Protein AF-A0AA39QY03-F1 (afdb_monomer_lite)

Sequence (150 aa):
MSSPSSFQNASAVNALLTSFLPELERLEIAYDLTTSDPATYVQNLVELSGTLLYGDLCPNPIISSRIIPRSVLLHPTANANLIDTYRSVVADGTWFVGCSIINVADFPIRPSHTPNAVLPAWRDAIAIAIPTTLGTGRTPRPTLPQRTSS

Secondary structure (DSSP, 8-state):
-PPP--PPPHHHHHHHHTTTHHHHHHTT----------SSHHHHHHHHHGGGGSS---S-EEE--EEEEHHHHHSHHHHHHHHHHHHHHHTTSS-EEEEEE----TTTTS---------THHHHEEEEEEEEEE--TTPPP---------

Structure (mmCIF, N/CA/C/O backbone):
data_AF-A0AA39QY03-F1
#
_entry.id   AF-A0AA39QY03-F1
#
loop_
_atom_site.group_PDB
_atom_site.id
_atom_site.type_symbol
_atom_site.label_atom_id
_atom_site.label_alt_id
_atom_site.label_comp_id
_atom_site.label_asym_id
_atom_site.label_entity_id
_atom_site.label_seq_id
_atom_site.pdbx_PDB_ins_code
_atom_site.Cartn_x
_atom_site.Cartn_y
_atom_site.Cartn_z
_atom_site.occupancy
_atom_site.B_iso_or_equiv
_atom_site.auth_seq_id
_atom_site.auth_comp_id
_atom_site.auth_asym_id
_atom_site.auth_atom_id
_atom_site.pdbx_PDB_model_num
ATOM 1 N N . MET A 1 1 ? 25.298 7.944 -20.852 1.00 33.03 1 MET A N 1
ATOM 2 C CA . MET A 1 1 ? 23.975 8.524 -21.163 1.00 33.03 1 MET A CA 1
ATOM 3 C C . MET A 1 1 ? 23.177 8.532 -19.874 1.00 33.03 1 MET A C 1
ATOM 5 O O . MET A 1 1 ? 22.728 7.480 -19.443 1.00 33.03 1 MET A O 1
ATOM 9 N N . SER A 1 2 ? 23.126 9.677 -19.198 1.00 34.59 2 SER A N 1
ATOM 10 C CA . SER A 1 2 ? 22.358 9.847 -17.964 1.00 34.59 2 SER A CA 1
ATOM 11 C C . SER A 1 2 ? 20.899 10.069 -18.339 1.00 34.59 2 SER A C 1
ATOM 13 O O . SER A 1 2 ? 20.603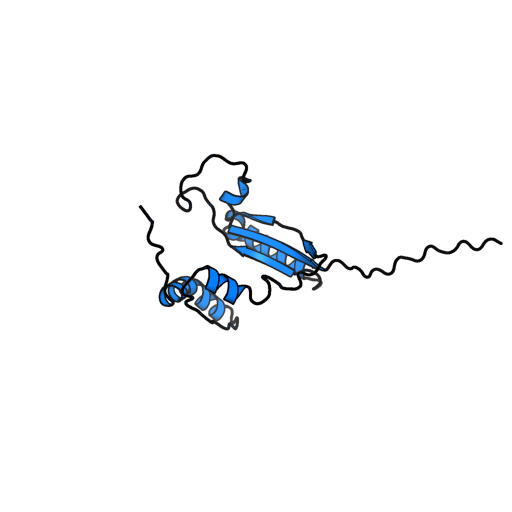 10.975 -19.115 1.00 34.59 2 SER A O 1
ATOM 15 N N . SER A 1 3 ? 20.002 9.224 -17.836 1.00 34.28 3 SER A N 1
ATOM 16 C CA . SER A 1 3 ? 18.563 9.445 -17.971 1.00 34.28 3 SER A CA 1
ATOM 17 C C . SER A 1 3 ? 18.211 10.740 -17.227 1.00 34.28 3 SER A C 1
ATOM 19 O O . SER A 1 3 ? 18.635 10.878 -16.077 1.00 34.28 3 SER A O 1
ATOM 21 N N . PRO A 1 4 ? 17.492 11.701 -17.831 1.00 41.31 4 PRO A N 1
ATOM 22 C CA . PRO A 1 4 ? 17.065 12.882 -17.105 1.00 41.31 4 PRO A CA 1
ATOM 23 C C . PRO A 1 4 ? 16.043 12.448 -16.058 1.00 41.31 4 PRO A C 1
ATOM 25 O O . PRO A 1 4 ? 15.015 11.859 -16.392 1.00 41.31 4 PRO A O 1
ATOM 28 N N . SER A 1 5 ? 16.335 12.719 -14.789 1.00 47.31 5 SER A N 1
ATOM 29 C CA . SER A 1 5 ? 15.359 12.647 -13.708 1.00 47.31 5 SER A CA 1
ATOM 30 C C . SER A 1 5 ? 14.263 13.664 -14.023 1.00 47.31 5 SER A C 1
ATOM 32 O O . SER A 1 5 ? 14.460 14.864 -13.844 1.00 47.31 5 SER A O 1
ATOM 34 N N . SER A 1 6 ? 13.133 13.221 -14.570 1.00 50.53 6 SER A N 1
ATOM 35 C CA . SER A 1 6 ? 11.968 14.084 -14.739 1.00 50.53 6 SER A CA 1
ATOM 36 C C . SER A 1 6 ? 11.418 14.393 -13.347 1.00 50.53 6 SER A C 1
ATOM 38 O O . SER A 1 6 ? 10.732 13.557 -12.756 1.00 50.53 6 SER A O 1
ATOM 40 N N . PHE A 1 7 ? 11.763 15.555 -12.800 1.00 56.12 7 PHE A N 1
ATOM 41 C CA . PHE A 1 7 ? 11.101 16.078 -11.611 1.00 56.12 7 PHE A CA 1
ATOM 42 C C . PHE A 1 7 ? 9.616 16.260 -11.941 1.00 56.12 7 PHE A C 1
ATOM 44 O O . PHE A 1 7 ? 9.265 16.929 -12.914 1.00 56.12 7 PHE A O 1
ATOM 51 N N . GLN A 1 8 ? 8.757 15.584 -11.184 1.00 66.94 8 GLN A N 1
ATOM 52 C CA . GLN A 1 8 ? 7.310 15.727 -11.287 1.00 66.94 8 GLN A CA 1
ATOM 53 C C . GLN A 1 8 ? 6.923 16.932 -10.430 1.00 66.94 8 GLN A C 1
ATOM 55 O O . GLN A 1 8 ? 7.234 16.948 -9.247 1.00 66.94 8 GLN A O 1
ATOM 60 N N . ASN A 1 9 ? 6.293 17.943 -11.024 1.00 69.25 9 ASN A N 1
ATOM 61 C CA . ASN A 1 9 ? 5.869 19.143 -10.300 1.00 69.25 9 ASN A CA 1
ATOM 62 C C . ASN A 1 9 ? 4.561 18.895 -9.520 1.00 69.25 9 ASN A C 1
ATOM 64 O O . ASN A 1 9 ? 3.867 17.899 -9.737 1.00 69.25 9 ASN A O 1
ATOM 68 N N . ALA A 1 10 ? 4.156 19.842 -8.669 1.00 72.94 10 ALA A N 1
ATOM 69 C CA . ALA A 1 10 ? 2.909 19.742 -7.895 1.00 72.94 10 ALA A CA 1
ATOM 70 C C . ALA A 1 10 ? 1.649 19.439 -8.747 1.00 72.94 10 ALA A C 1
ATOM 72 O O . ALA A 1 10 ? 0.743 18.738 -8.295 1.00 72.94 10 ALA A O 1
ATOM 73 N N . SER A 1 11 ? 1.590 19.894 -10.007 1.00 76.62 11 SER A N 1
ATOM 74 C CA . SER A 1 11 ? 0.463 19.575 -10.898 1.00 76.62 11 SER A CA 1
ATOM 75 C C . SER A 1 11 ? 0.385 18.094 -11.285 1.00 76.62 11 SER A C 1
ATOM 77 O O . SER A 1 11 ? -0.714 17.578 -11.489 1.00 76.62 11 SER A O 1
ATOM 79 N N . ALA A 1 12 ? 1.517 17.387 -11.326 1.00 84.12 12 ALA A N 1
ATOM 80 C CA . ALA A 1 12 ? 1.544 15.948 -11.570 1.00 84.12 12 ALA A CA 1
ATOM 81 C C . ALA A 1 12 ? 0.967 15.161 -10.382 1.00 84.12 12 ALA A C 1
ATOM 83 O O . ALA A 1 12 ? 0.260 14.175 -10.585 1.00 84.12 12 ALA A O 1
ATOM 84 N N . VAL A 1 13 ? 1.195 15.626 -9.147 1.00 85.94 13 VAL A N 1
ATOM 85 C CA . VAL A 1 13 ? 0.597 15.030 -7.939 1.00 85.94 13 VAL A CA 1
ATOM 86 C C . VAL A 1 13 ? -0.927 15.156 -7.977 1.00 85.94 13 VAL A C 1
ATOM 88 O O . VAL A 1 13 ? -1.630 14.166 -7.782 1.00 85.94 13 VAL A O 1
ATOM 91 N N . ASN A 1 14 ? -1.449 16.334 -8.326 1.00 83.69 14 ASN A N 1
ATOM 92 C CA . ASN A 1 14 ? -2.896 16.544 -8.458 1.00 83.69 14 ASN A CA 1
ATOM 93 C C . ASN A 1 14 ? -3.523 15.624 -9.517 1.00 83.69 14 ASN A C 1
ATOM 95 O O . ASN A 1 14 ? -4.584 15.039 -9.288 1.00 83.69 14 ASN A O 1
ATOM 99 N N . ALA A 1 15 ? -2.848 15.441 -10.655 1.00 88.69 15 ALA A N 1
ATOM 100 C CA . ALA A 1 15 ? -3.307 14.528 -11.699 1.00 88.69 15 ALA A CA 1
ATOM 101 C C . ALA A 1 15 ? -3.382 13.071 -11.204 1.00 88.69 15 ALA A C 1
ATOM 103 O O . ALA A 1 15 ? -4.358 12.378 -11.490 1.00 88.69 15 ALA A O 1
ATOM 104 N N . LEU A 1 16 ? -2.403 12.616 -10.411 1.00 89.88 16 LEU A N 1
ATOM 105 C CA . LEU A 1 16 ? -2.423 11.276 -9.808 1.00 89.88 16 LEU A CA 1
ATOM 106 C C . LEU A 1 16 ? -3.588 11.099 -8.822 1.00 89.88 16 LEU A C 1
ATOM 108 O O . LEU A 1 16 ? -4.218 10.042 -8.791 1.00 89.88 16 LEU A O 1
ATOM 112 N N . LEU A 1 17 ? -3.902 12.138 -8.045 1.00 91.31 17 LEU A N 1
ATOM 113 C CA . LEU A 1 17 ? -4.948 12.095 -7.020 1.00 91.31 17 LEU A CA 1
ATOM 114 C C . LEU A 1 17 ? -6.372 12.249 -7.570 1.00 91.31 17 LEU A C 1
ATOM 116 O O . LEU A 1 17 ? -7.329 11.904 -6.879 1.00 91.31 17 LEU A O 1
ATOM 120 N N . THR A 1 18 ? -6.527 12.699 -8.818 1.00 90.06 18 THR A N 1
ATOM 121 C CA . THR A 1 18 ? -7.836 13.007 -9.430 1.00 90.06 18 THR A CA 1
ATOM 122 C C . THR A 1 18 ? -8.804 11.817 -9.424 1.00 90.06 18 THR A C 1
ATOM 124 O O . THR A 1 18 ? -10.012 12.007 -9.361 1.00 90.06 18 THR A O 1
ATOM 127 N N . SER A 1 19 ? -8.293 10.583 -9.452 1.00 90.81 19 SER A N 1
ATOM 128 C CA . SER A 1 19 ? -9.130 9.374 -9.392 1.00 90.81 19 SER A CA 1
ATOM 129 C C . SER A 1 19 ? -9.553 8.960 -7.976 1.00 90.81 19 SER A C 1
ATOM 131 O O . SER A 1 19 ? -10.475 8.163 -7.833 1.00 90.81 19 SER A O 1
ATOM 133 N N . PHE A 1 20 ? -8.908 9.495 -6.936 1.00 93.19 20 PHE A N 1
ATOM 134 C CA . PHE A 1 20 ? -9.136 9.098 -5.544 1.00 93.19 20 PHE A CA 1
ATOM 135 C C . PHE A 1 20 ? -10.012 10.095 -4.783 1.00 93.19 20 PHE A C 1
ATOM 137 O O . PHE A 1 20 ? -10.899 9.675 -4.044 1.00 93.19 20 PHE A O 1
ATOM 144 N N . LEU A 1 21 ? -9.794 11.402 -4.970 1.00 94.12 21 LEU A N 1
ATOM 145 C CA . LEU A 1 21 ? -10.515 12.437 -4.214 1.00 94.12 21 LEU A CA 1
ATOM 146 C C . LEU A 1 21 ? -12.046 12.374 -4.397 1.00 94.12 21 LEU A C 1
ATOM 148 O O . LEU A 1 21 ? -12.742 12.405 -3.382 1.00 94.12 21 LEU A O 1
ATOM 152 N N . PRO A 1 22 ? -12.596 12.170 -5.615 1.00 95.06 22 PRO A N 1
ATOM 153 C CA . PRO A 1 2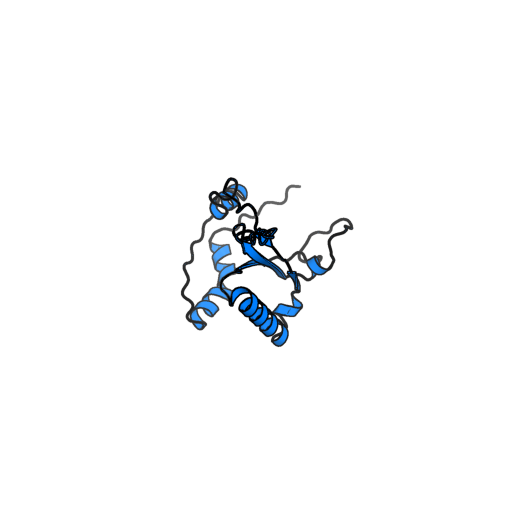2 ? -14.045 12.049 -5.789 1.00 95.06 22 PRO A CA 1
ATOM 154 C C . PRO A 1 22 ? -14.650 10.837 -5.069 1.00 95.06 22 PRO A C 1
ATOM 156 O O . PRO A 1 22 ? -15.796 10.886 -4.630 1.00 95.06 22 PRO A O 1
ATOM 159 N N . GLU A 1 23 ? -13.896 9.743 -4.919 1.00 95.06 23 GLU A N 1
ATOM 160 C CA . GLU A 1 23 ? -14.365 8.576 -4.164 1.00 95.06 23 GLU A CA 1
ATOM 161 C C . GLU A 1 23 ? -14.385 8.843 -2.658 1.00 95.06 23 GLU A C 1
ATOM 163 O O . GLU A 1 23 ? -15.305 8.388 -1.980 1.00 95.06 23 GLU A O 1
ATOM 168 N N . LEU A 1 24 ? -13.420 9.606 -2.131 1.00 95.25 24 LEU A N 1
ATOM 169 C CA . LEU A 1 24 ? -13.447 10.046 -0.732 1.00 95.25 24 LEU A CA 1
ATOM 170 C C . LEU A 1 24 ? -14.658 10.947 -0.464 1.00 95.25 24 LEU A C 1
ATOM 172 O O . LEU A 1 24 ? -15.356 10.741 0.526 1.00 95.25 24 LEU A O 1
ATOM 176 N N . GLU A 1 25 ? -14.954 11.874 -1.377 1.00 95.31 25 GLU A N 1
ATOM 177 C CA . GLU A 1 25 ? -16.141 12.736 -1.308 1.00 95.31 25 GLU A CA 1
ATOM 178 C C . GLU A 1 25 ? -17.438 11.922 -1.369 1.00 95.31 25 GLU A C 1
ATOM 180 O O . GLU A 1 25 ? -18.320 12.102 -0.531 1.00 95.31 25 GLU A O 1
ATOM 185 N N . ARG A 1 26 ? -17.538 10.967 -2.304 1.00 97.19 26 ARG A N 1
ATOM 186 C CA . ARG A 1 26 ? -18.699 10.070 -2.433 1.00 97.19 26 ARG A CA 1
ATOM 187 C C . ARG A 1 26 ? -18.926 9.216 -1.180 1.00 97.19 26 ARG A C 1
ATOM 189 O O . ARG A 1 26 ? -20.059 8.827 -0.905 1.00 97.19 26 ARG A O 1
ATOM 196 N N . LEU A 1 27 ? -17.858 8.872 -0.463 1.00 96.81 27 LEU A N 1
ATOM 197 C CA . LEU A 1 27 ? -17.902 8.108 0.786 1.00 96.81 27 LEU A CA 1
ATOM 198 C C . LEU A 1 27 ? -18.037 8.992 2.036 1.00 96.81 27 LEU A C 1
ATOM 200 O O . LEU A 1 27 ? -18.052 8.447 3.137 1.00 96.81 27 LEU A O 1
ATOM 204 N N . GLU A 1 28 ? -18.123 10.317 1.877 1.00 97.12 28 GLU A N 1
ATOM 205 C CA . GLU A 1 28 ? -18.175 11.298 2.971 1.00 97.12 28 GLU A CA 1
ATOM 206 C C . GLU A 1 28 ? -16.981 11.183 3.943 1.00 97.12 28 GLU A C 1
ATOM 208 O O . GLU A 1 28 ? -17.088 11.440 5.144 1.00 97.12 28 GLU A O 1
ATOM 213 N N . ILE A 1 29 ? -15.811 10.797 3.422 1.00 96.44 29 ILE A N 1
ATOM 214 C CA . ILE A 1 29 ? -14.570 10.691 4.195 1.00 96.44 29 ILE A CA 1
ATOM 215 C C . ILE A 1 29 ? -13.858 12.044 4.161 1.00 96.44 29 ILE A C 1
ATOM 217 O O . ILE A 1 29 ? -13.345 12.462 3.124 1.00 96.44 29 ILE A O 1
ATOM 221 N N . ALA A 1 30 ? -13.793 12.714 5.312 1.00 95.38 30 ALA A N 1
ATOM 222 C CA . ALA A 1 30 ? -13.005 13.932 5.471 1.00 95.38 30 ALA A CA 1
ATOM 223 C C . ALA A 1 30 ? -11.505 13.650 5.274 1.00 95.38 30 ALA A C 1
ATOM 225 O O . ALA A 1 30 ? -10.987 12.642 5.762 1.00 95.38 30 ALA A O 1
ATOM 226 N N . TYR A 1 31 ? -10.803 14.550 4.583 1.00 93.00 31 TYR A N 1
ATOM 227 C CA . TYR A 1 31 ? -9.369 14.440 4.328 1.00 93.00 31 TYR A CA 1
ATOM 228 C C . TYR A 1 31 ? -8.681 15.806 4.382 1.00 93.00 31 TYR A C 1
ATOM 230 O O . TYR A 1 31 ? -9.263 16.817 3.996 1.00 93.00 31 TYR A O 1
ATOM 238 N N . ASP A 1 32 ? -7.411 15.802 4.792 1.00 93.06 32 ASP A N 1
ATOM 239 C CA . ASP A 1 32 ? -6.500 16.939 4.681 1.00 93.06 32 ASP A CA 1
ATOM 240 C C . ASP A 1 32 ? -5.447 16.620 3.614 1.00 93.06 32 ASP A C 1
ATOM 242 O O . ASP A 1 32 ? -4.686 15.658 3.744 1.00 93.06 32 ASP A O 1
ATOM 246 N N . LEU A 1 33 ? -5.392 17.418 2.545 1.00 89.38 33 LEU A N 1
ATOM 247 C CA . LEU A 1 33 ? -4.406 17.254 1.476 1.00 89.38 33 LEU A CA 1
ATOM 248 C C . LEU A 1 33 ? -3.327 18.333 1.578 1.00 89.38 33 LEU A C 1
ATOM 250 O O . LEU A 1 33 ? -3.583 19.508 1.327 1.00 89.38 33 LEU A O 1
ATOM 254 N N . THR A 1 34 ? -2.101 17.915 1.892 1.00 88.19 34 THR A N 1
ATOM 255 C CA . THR A 1 34 ? -0.903 18.761 1.805 1.00 88.19 34 THR A CA 1
ATOM 256 C C . THR A 1 34 ? 0.042 18.190 0.757 1.00 88.19 34 THR A C 1
ATOM 258 O O . THR A 1 34 ? 0.396 17.015 0.812 1.00 88.19 34 THR A O 1
ATOM 261 N N . THR A 1 35 ? 0.462 19.018 -0.197 1.00 86.19 35 THR A N 1
ATOM 262 C CA . THR A 1 35 ? 1.430 18.653 -1.241 1.00 86.19 35 THR A CA 1
ATOM 263 C C . THR A 1 35 ? 2.703 19.475 -1.076 1.00 86.19 35 THR A C 1
ATOM 265 O O . THR A 1 35 ? 2.617 20.690 -0.895 1.00 86.19 35 THR A O 1
ATOM 268 N N . SER A 1 36 ? 3.871 18.846 -1.195 1.00 83.50 36 SER A N 1
ATOM 269 C CA . SER A 1 36 ? 5.175 19.518 -1.256 1.00 83.50 36 SER A CA 1
ATOM 270 C C . SER A 1 36 ? 5.899 19.179 -2.563 1.00 83.50 36 SER A C 1
ATOM 272 O O . SER A 1 36 ? 5.577 18.192 -3.224 1.00 83.50 36 SER A O 1
ATOM 274 N N . ASP A 1 37 ? 6.859 20.021 -2.950 1.00 85.81 37 ASP A N 1
ATOM 275 C CA . ASP A 1 37 ? 7.700 19.836 -4.142 1.00 85.81 37 ASP A CA 1
ATOM 276 C C . ASP A 1 37 ? 9.188 19.933 -3.741 1.00 85.81 37 ASP A C 1
ATOM 278 O O . ASP A 1 37 ? 9.837 20.965 -3.940 1.00 85.81 37 ASP A O 1
ATOM 282 N N . PRO A 1 38 ? 9.714 18.914 -3.036 1.00 86.38 38 PRO A N 1
ATOM 283 C CA . PRO A 1 38 ? 11.083 18.923 -2.535 1.00 86.38 38 PRO A CA 1
ATOM 284 C C . PRO A 1 38 ? 12.093 18.829 -3.684 1.00 86.38 38 PRO A C 1
ATOM 286 O O . PRO A 1 38 ? 11.958 18.021 -4.602 1.00 86.38 38 PRO A O 1
ATOM 289 N N . ALA A 1 39 ? 13.184 19.594 -3.589 1.00 88.25 39 ALA A N 1
ATOM 290 C CA . ALA A 1 39 ? 14.172 19.705 -4.665 1.00 88.25 39 ALA A CA 1
ATOM 291 C C . ALA A 1 39 ? 14.945 18.400 -4.932 1.00 88.25 39 ALA A C 1
ATOM 293 O O . ALA A 1 39 ? 15.546 18.228 -5.993 1.00 88.25 39 ALA A O 1
ATOM 294 N N . THR A 1 40 ? 14.973 17.478 -3.965 1.00 88.94 40 THR A N 1
ATOM 295 C CA . THR A 1 40 ? 15.645 16.181 -4.099 1.00 88.94 40 THR A CA 1
ATOM 296 C C . THR A 1 40 ? 14.854 15.066 -3.428 1.00 88.94 40 THR A C 1
ATOM 298 O O . THR A 1 40 ? 14.108 15.286 -2.476 1.00 88.94 40 THR A O 1
ATOM 301 N N . TYR A 1 41 ? 15.103 13.829 -3.862 1.00 86.56 41 TYR A N 1
ATOM 302 C CA . TYR A 1 41 ? 14.564 12.643 -3.197 1.00 86.56 41 TYR A CA 1
ATOM 303 C C . TYR A 1 41 ? 14.983 12.548 -1.720 1.00 86.56 41 TYR A C 1
ATOM 305 O O . TYR A 1 41 ? 14.183 12.153 -0.880 1.00 86.56 41 TYR A O 1
ATOM 313 N N . VAL A 1 42 ? 16.223 12.925 -1.387 1.00 88.38 42 VAL A N 1
ATOM 314 C CA . VAL A 1 42 ? 16.712 12.894 0.003 1.00 88.38 42 VAL A CA 1
ATOM 315 C C . VAL A 1 42 ? 15.952 13.898 0.860 1.00 88.38 42 VAL A C 1
ATOM 317 O O . VAL A 1 42 ? 15.555 13.562 1.971 1.00 88.38 42 VAL A O 1
ATOM 320 N N . GLN A 1 43 ? 15.699 15.097 0.334 1.00 87.31 43 GLN A N 1
ATOM 321 C CA . GLN A 1 43 ? 14.883 16.089 1.022 1.00 87.31 43 GLN A CA 1
ATOM 322 C C . GLN A 1 43 ? 13.461 15.563 1.257 1.00 87.31 43 GLN A C 1
ATOM 324 O O . GLN A 1 43 ? 12.997 15.595 2.392 1.00 87.31 43 GLN A O 1
ATOM 329 N N . ASN A 1 44 ? 12.825 14.982 0.232 1.00 87.62 44 ASN A N 1
ATOM 330 C CA . ASN A 1 44 ? 11.516 14.338 0.375 1.00 87.62 44 ASN A CA 1
ATOM 331 C C . ASN A 1 44 ? 11.519 13.258 1.469 1.00 87.62 44 ASN A C 1
ATOM 333 O O . ASN A 1 44 ? 10.617 13.188 2.297 1.00 87.62 44 ASN A O 1
ATOM 337 N N . LEU A 1 45 ? 12.552 12.410 1.487 1.00 86.44 45 LEU A N 1
ATOM 338 C CA . LEU A 1 45 ? 12.680 11.337 2.467 1.00 86.44 45 LEU A CA 1
ATOM 339 C C . LEU A 1 45 ? 12.814 11.882 3.893 1.00 86.44 45 LEU A C 1
ATOM 341 O O . LEU A 1 45 ? 12.180 11.344 4.796 1.00 86.44 45 LEU A O 1
ATOM 345 N N . VAL A 1 46 ? 13.620 12.926 4.099 1.00 86.50 46 VAL A N 1
ATOM 346 C CA . VAL A 1 46 ? 13.800 13.573 5.409 1.00 86.50 46 VAL A CA 1
ATOM 347 C C . VAL A 1 46 ? 12.50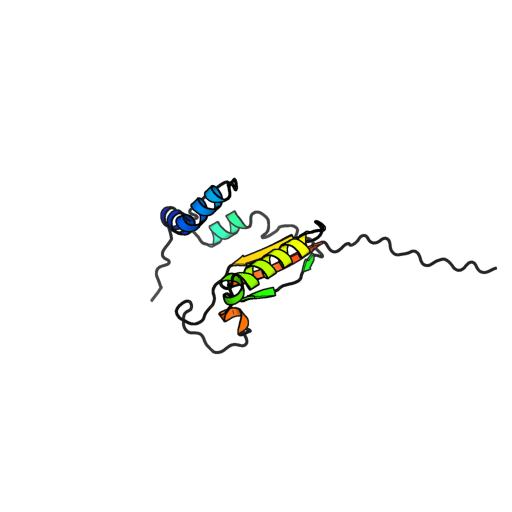8 14.250 5.868 1.00 86.50 46 VAL A C 1
ATOM 349 O O . VAL A 1 46 ? 12.119 14.081 7.020 1.00 86.50 46 VAL A O 1
ATOM 352 N N . GLU A 1 47 ? 11.816 14.958 4.973 1.00 86.31 47 GLU A N 1
ATOM 353 C CA . GLU A 1 47 ? 10.535 15.613 5.272 1.00 86.31 47 GLU A CA 1
ATOM 354 C C . GLU A 1 47 ? 9.452 14.594 5.666 1.00 86.31 47 GLU A C 1
ATOM 356 O O . GLU A 1 47 ? 8.778 14.783 6.676 1.00 86.31 47 GLU A O 1
ATOM 361 N N . LEU A 1 48 ? 9.325 13.482 4.928 1.00 83.88 48 LEU A N 1
ATOM 362 C CA . LEU A 1 48 ? 8.324 12.440 5.201 1.00 83.88 48 LEU A CA 1
ATOM 363 C C . LEU A 1 48 ? 8.666 11.559 6.404 1.00 83.88 48 LEU A C 1
ATOM 365 O O . LEU A 1 48 ? 7.776 11.132 7.136 1.00 83.88 48 LEU A O 1
ATOM 369 N N . SER A 1 49 ? 9.947 11.245 6.596 1.00 76.88 49 SER A N 1
ATOM 370 C CA . SER A 1 49 ? 10.379 10.370 7.692 1.00 76.88 49 SER A CA 1
ATOM 371 C C . SER A 1 49 ? 10.487 11.128 9.015 1.00 76.88 49 SER A C 1
ATOM 373 O O 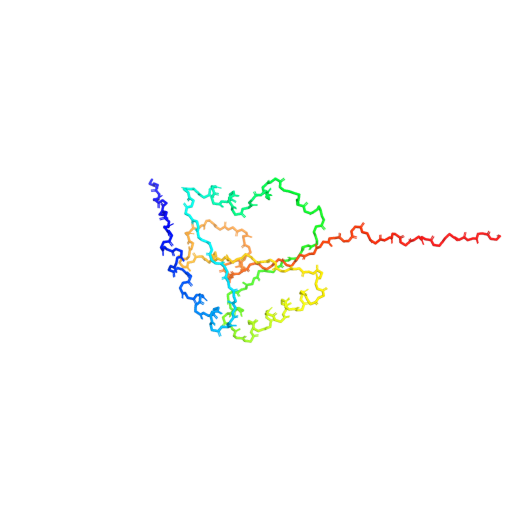. SER A 1 49 ? 10.538 10.504 10.073 1.00 76.88 49 SER A O 1
ATOM 375 N N . GLY A 1 50 ? 10.538 12.463 8.991 1.00 72.75 50 GLY A N 1
ATOM 376 C CA . GLY A 1 50 ? 10.713 13.281 10.185 1.00 72.75 50 GLY A CA 1
ATOM 377 C C . GLY A 1 50 ? 11.935 12.844 10.998 1.00 72.75 50 GLY A C 1
ATOM 378 O O . GLY A 1 50 ? 13.015 12.595 10.460 1.00 72.75 50 GLY A O 1
ATOM 379 N N . THR A 1 51 ? 11.768 12.694 12.313 1.00 63.56 51 THR A N 1
ATOM 380 C CA . THR A 1 51 ? 12.837 12.218 13.203 1.00 63.56 51 THR A CA 1
ATOM 381 C C . THR A 1 51 ? 13.120 10.720 13.080 1.00 63.56 51 THR A C 1
ATOM 383 O O . THR A 1 51 ? 14.098 10.277 13.668 1.00 63.56 51 THR A O 1
ATOM 386 N N . LEU A 1 52 ? 12.343 9.932 12.317 1.00 59.09 52 LEU A N 1
ATOM 387 C CA . LEU A 1 52 ? 12.453 8.462 12.277 1.00 59.09 52 LEU A CA 1
ATOM 388 C C . LEU A 1 52 ? 13.805 7.947 11.775 1.00 59.09 52 LEU A C 1
ATOM 390 O O . LEU A 1 52 ? 14.184 6.839 12.142 1.00 59.09 52 LEU A O 1
ATOM 394 N N . LEU A 1 53 ? 14.562 8.733 10.998 1.00 59.06 53 LEU A N 1
ATOM 395 C CA . LEU A 1 53 ? 15.921 8.345 10.582 1.00 59.06 53 LEU A CA 1
ATOM 396 C C . LEU A 1 53 ? 16.872 8.159 11.780 1.00 59.06 53 LEU A C 1
ATOM 398 O O . LEU A 1 53 ? 17.843 7.414 11.679 1.00 59.06 53 LEU A O 1
ATOM 402 N N . TYR A 1 54 ? 16.560 8.798 12.911 1.00 63.25 54 TYR A N 1
ATOM 403 C CA . TYR A 1 54 ? 17.275 8.681 14.186 1.00 63.25 54 TYR A CA 1
ATOM 404 C C . TYR A 1 54 ? 16.320 8.467 15.375 1.00 63.25 54 TYR A C 1
ATOM 406 O O . TYR A 1 54 ? 16.704 8.677 16.523 1.00 63.25 54 TYR A O 1
ATOM 414 N N . GLY A 1 55 ? 15.059 8.126 15.102 1.00 57.19 55 GLY A N 1
ATOM 415 C CA . GLY A 1 55 ? 13.990 8.087 16.093 1.00 57.19 55 GLY A CA 1
ATOM 416 C C . GLY A 1 55 ? 14.056 6.827 16.944 1.00 57.19 55 GLY A C 1
ATOM 417 O O . GLY A 1 55 ? 14.679 5.837 16.562 1.00 57.19 55 GLY A O 1
ATOM 418 N N . ASP A 1 56 ? 13.371 6.854 18.087 1.00 57.72 56 ASP A N 1
ATOM 419 C CA . ASP A 1 56 ? 13.213 5.690 18.958 1.00 57.72 56 ASP A CA 1
ATOM 420 C C . ASP A 1 56 ? 12.327 4.650 18.251 1.00 57.72 56 ASP A C 1
ATOM 422 O O . ASP A 1 56 ? 11.096 4.653 18.350 1.00 57.72 56 ASP A O 1
ATOM 426 N N . LEU A 1 57 ? 12.950 3.765 17.470 1.00 60.28 57 LEU A N 1
ATOM 427 C CA . LEU A 1 57 ? 12.284 2.564 16.986 1.00 60.28 57 LEU A CA 1
ATOM 428 C C . LEU A 1 57 ? 11.907 1.741 18.216 1.00 60.28 57 LEU A C 1
ATOM 430 O O . LEU A 1 57 ? 12.774 1.381 19.012 1.00 60.28 57 LEU A O 1
ATOM 434 N N . CYS A 1 58 ? 10.612 1.462 18.388 1.00 63.00 58 CYS A N 1
ATOM 435 C CA . CYS A 1 58 ? 10.152 0.686 19.531 1.00 63.00 58 CYS A CA 1
ATOM 436 C C . CYS A 1 58 ? 10.934 -0.639 19.567 1.00 63.00 58 CYS A C 1
ATOM 438 O O . CYS A 1 58 ? 10.906 -1.366 18.575 1.00 63.00 58 CYS A O 1
ATOM 440 N N . PRO A 1 59 ? 11.653 -0.961 20.655 1.00 64.50 59 PRO A N 1
ATOM 441 C CA . PRO A 1 59 ? 12.751 -1.924 20.585 1.00 64.50 59 PRO A CA 1
ATOM 442 C C . PRO A 1 59 ? 12.312 -3.380 20.380 1.00 64.50 59 PRO A C 1
ATOM 444 O O . PRO A 1 59 ? 13.159 -4.221 20.106 1.00 64.50 59 PRO A O 1
ATOM 447 N N . ASN A 1 60 ? 11.016 -3.700 20.500 1.00 77.25 60 ASN A N 1
ATOM 448 C CA . ASN A 1 60 ? 10.508 -5.073 20.396 1.00 77.25 60 ASN A CA 1
ATOM 449 C C . ASN A 1 60 ? 9.143 -5.145 19.687 1.00 77.25 60 ASN A C 1
ATOM 451 O O . ASN A 1 60 ? 8.144 -5.484 20.328 1.00 77.25 60 ASN A O 1
ATOM 455 N N . PRO A 1 61 ? 9.044 -4.816 18.390 1.00 85.31 61 PRO A N 1
ATOM 456 C CA . PRO A 1 61 ? 7.794 -4.977 17.671 1.00 85.31 61 PRO A CA 1
ATOM 457 C C . PRO A 1 61 ? 7.587 -6.461 17.333 1.00 85.31 61 PRO A C 1
ATOM 459 O O . PRO A 1 61 ? 8.511 -7.154 16.901 1.00 85.31 61 PRO A O 1
ATOM 462 N N . ILE A 1 62 ? 6.364 -6.954 17.505 1.00 89.69 62 ILE A N 1
ATOM 463 C CA . ILE A 1 62 ? 5.946 -8.225 16.912 1.00 89.69 62 ILE A CA 1
ATOM 464 C C . ILE A 1 62 ? 5.410 -7.882 15.526 1.00 89.69 62 ILE A C 1
ATOM 466 O O . ILE A 1 62 ? 4.414 -7.170 15.404 1.00 89.69 62 ILE A O 1
ATOM 470 N N . ILE A 1 63 ? 6.098 -8.366 14.493 1.00 91.50 63 ILE A N 1
ATOM 471 C CA . ILE A 1 63 ? 5.809 -8.040 13.097 1.00 91.50 63 ILE A CA 1
ATOM 472 C C . ILE A 1 63 ? 5.472 -9.321 12.341 1.00 91.50 63 ILE A C 1
ATOM 474 O O . ILE A 1 63 ? 6.195 -10.316 12.418 1.00 91.50 63 ILE A O 1
ATOM 478 N N . SER A 1 64 ? 4.394 -9.270 11.568 1.00 94.50 64 SER A N 1
ATOM 479 C CA . SER A 1 64 ? 4.091 -10.239 10.518 1.00 94.50 64 SER A CA 1
ATOM 480 C C . SER A 1 64 ? 4.070 -9.531 9.166 1.00 94.50 64 SER A C 1
ATOM 482 O O . SER A 1 64 ? 4.033 -8.304 9.097 1.00 94.50 64 SER A O 1
ATOM 484 N N . SER A 1 65 ? 4.101 -10.285 8.068 1.00 96.62 65 SER A N 1
ATOM 485 C CA . SER A 1 65 ? 3.950 -9.694 6.740 1.00 96.62 65 SER A CA 1
ATOM 486 C C . SER A 1 65 ? 3.235 -10.608 5.757 1.00 96.62 65 SER A C 1
ATOM 488 O O . SER A 1 65 ? 3.277 -11.839 5.856 1.00 96.62 65 SER A O 1
ATOM 490 N N . ARG A 1 66 ? 2.586 -9.988 4.771 1.00 97.50 66 ARG A N 1
ATOM 491 C CA . ARG A 1 66 ? 1.988 -10.682 3.637 1.00 97.50 66 ARG A CA 1
ATOM 492 C C . ARG A 1 66 ? 2.155 -9.868 2.361 1.00 97.50 66 ARG A C 1
ATOM 494 O O . ARG A 1 66 ? 1.748 -8.713 2.295 1.00 97.50 66 ARG A O 1
ATOM 501 N N . ILE A 1 67 ? 2.706 -10.504 1.330 1.00 97.88 67 ILE A N 1
ATOM 502 C CA . ILE A 1 67 ? 2.663 -9.982 -0.038 1.00 97.88 67 ILE A CA 1
ATOM 503 C C . ILE A 1 67 ? 1.249 -10.210 -0.574 1.00 97.88 67 ILE A C 1
ATOM 505 O O . ILE A 1 67 ? 0.766 -11.346 -0.579 1.00 97.88 67 ILE A O 1
ATOM 509 N N . ILE A 1 68 ? 0.592 -9.135 -1.003 1.00 97.94 68 ILE A N 1
ATOM 510 C CA . ILE A 1 68 ? -0.779 -9.152 -1.509 1.00 97.94 68 ILE A CA 1
ATOM 511 C C . ILE A 1 68 ? -0.750 -9.101 -3.042 1.00 97.94 68 ILE A C 1
ATOM 513 O O . ILE A 1 68 ? -0.317 -8.089 -3.606 1.00 97.94 68 ILE A O 1
ATOM 517 N N . PRO A 1 69 ? -1.206 -10.160 -3.738 1.00 97.19 69 PRO A N 1
ATOM 518 C CA . PRO A 1 69 ? -1.284 -10.168 -5.195 1.00 97.19 69 PRO A CA 1
ATOM 519 C C . PRO A 1 69 ? -2.311 -9.162 -5.734 1.00 97.19 69 PRO A C 1
ATOM 521 O O . PRO A 1 69 ? -3.390 -9.002 -5.162 1.00 97.19 69 PRO A O 1
ATOM 524 N N . ARG A 1 70 ? -2.034 -8.567 -6.900 1.00 95.38 70 ARG A N 1
ATOM 525 C CA . ARG A 1 70 ? -2.961 -7.702 -7.659 1.00 95.38 70 ARG A CA 1
ATOM 526 C C . ARG A 1 70 ? -4.322 -8.362 -7.882 1.00 95.38 70 ARG A C 1
ATOM 528 O O . ARG A 1 70 ? -5.351 -7.705 -7.763 1.00 95.38 70 ARG A O 1
ATOM 535 N N . SER A 1 71 ? -4.330 -9.665 -8.159 1.00 96.88 71 SER A N 1
ATOM 536 C CA . SER A 1 71 ? -5.554 -10.439 -8.389 1.00 96.88 71 SER A CA 1
ATOM 537 C C . SER A 1 71 ? -6.506 -10.446 -7.191 1.00 96.88 71 SER A C 1
ATOM 539 O O . SER A 1 71 ? -7.712 -10.539 -7.395 1.00 96.88 71 SER A O 1
ATOM 541 N N . VAL A 1 72 ? -6.001 -10.298 -5.960 1.00 97.69 72 VAL A N 1
ATOM 542 C CA . VAL A 1 72 ? -6.845 -10.224 -4.758 1.00 97.69 72 VAL A CA 1
ATOM 543 C C . VAL A 1 72 ? -7.645 -8.925 -4.739 1.00 97.69 72 VAL A C 1
ATOM 545 O O . VAL A 1 72 ? -8.846 -8.968 -4.507 1.00 97.69 72 VAL A O 1
ATOM 548 N N . LEU A 1 73 ? -7.015 -7.782 -5.031 1.00 94.94 73 LEU A N 1
ATOM 549 C CA . LEU A 1 73 ? -7.701 -6.482 -5.022 1.00 94.94 73 LEU A CA 1
ATOM 550 C C . LEU A 1 73 ? -8.669 -6.332 -6.200 1.00 94.94 73 LEU A C 1
ATOM 552 O O . LEU A 1 73 ? -9.727 -5.726 -6.054 1.00 94.94 73 LEU A O 1
ATOM 556 N N . LEU A 1 74 ? -8.317 -6.894 -7.359 1.00 95.31 74 LEU A N 1
ATOM 557 C CA . LEU A 1 74 ? -9.140 -6.813 -8.569 1.00 95.31 74 LEU A CA 1
ATOM 558 C C . LEU A 1 74 ? -10.338 -7.774 -8.553 1.00 95.31 74 LEU A C 1
ATOM 560 O O . LEU A 1 74 ? -11.277 -7.583 -9.322 1.00 95.31 74 LEU A O 1
ATOM 564 N N . HIS A 1 75 ? -10.327 -8.798 -7.695 1.00 98.00 75 HIS A N 1
ATOM 565 C CA . HIS A 1 75 ? -11.436 -9.738 -7.564 1.00 98.00 75 HIS A CA 1
ATOM 566 C C . HIS A 1 75 ? -12.370 -9.315 -6.415 1.00 98.00 75 HIS A C 1
ATOM 568 O O . HIS A 1 75 ? -11.960 -9.401 -5.256 1.00 98.00 75 HIS A O 1
ATOM 574 N N . PRO A 1 76 ? -13.643 -8.945 -6.671 1.00 97.12 76 PRO A N 1
ATOM 575 C CA . PRO A 1 76 ? -14.521 -8.339 -5.661 1.00 97.12 76 PRO A CA 1
ATOM 576 C C . PRO A 1 76 ? -14.634 -9.133 -4.354 1.00 97.12 76 PRO A C 1
ATOM 578 O O . PRO A 1 76 ? -14.444 -8.584 -3.272 1.00 97.12 76 PRO A O 1
ATOM 581 N N . THR A 1 77 ? -14.858 -10.448 -4.439 1.00 98.12 77 THR A N 1
ATOM 582 C CA . THR A 1 77 ? -14.965 -11.313 -3.251 1.00 98.12 77 THR A CA 1
ATOM 583 C C . THR A 1 77 ? -13.643 -11.446 -2.496 1.00 98.12 77 THR A C 1
ATOM 585 O O . THR A 1 77 ? -13.633 -11.516 -1.274 1.00 98.12 77 THR A O 1
ATOM 588 N N . ALA A 1 78 ? -12.511 -11.477 -3.205 1.00 98.12 78 ALA A N 1
ATOM 589 C CA . ALA A 1 78 ? -11.212 -11.648 -2.561 1.00 98.12 78 ALA A CA 1
ATOM 590 C C . ALA A 1 78 ? -10.771 -10.339 -1.898 1.00 98.12 78 ALA A C 1
ATOM 592 O O . ALA A 1 78 ? -10.207 -10.367 -0.807 1.00 98.12 78 ALA A O 1
ATOM 593 N N . ASN A 1 79 ? -11.101 -9.206 -2.520 1.00 98.25 79 ASN A N 1
ATOM 594 C CA . ASN A 1 79 ? -10.920 -7.886 -1.945 1.00 98.25 79 ASN A CA 1
ATOM 595 C C . ASN A 1 79 ? -11.756 -7.733 -0.666 1.00 98.25 79 ASN A C 1
ATOM 597 O O . ASN A 1 79 ? -11.213 -7.372 0.372 1.00 98.25 79 ASN A O 1
ATOM 601 N N . ALA A 1 80 ? -13.039 -8.114 -0.690 1.00 98.25 80 ALA A N 1
ATOM 602 C CA . ALA A 1 80 ? -13.880 -8.109 0.510 1.00 98.25 80 ALA A CA 1
ATOM 603 C C . ALA A 1 80 ? -13.267 -8.949 1.649 1.00 98.25 80 ALA A C 1
ATOM 605 O O . ALA A 1 80 ? -13.087 -8.441 2.754 1.00 98.25 80 ALA A O 1
ATOM 606 N N . ASN A 1 81 ? -12.827 -10.177 1.351 1.00 98.38 81 ASN A N 1
ATOM 607 C CA . ASN A 1 81 ? -12.164 -11.044 2.331 1.00 98.38 81 ASN A CA 1
ATOM 608 C C . ASN A 1 81 ? -10.855 -10.440 2.876 1.00 98.38 81 ASN A C 1
ATOM 610 O O . ASN A 1 81 ? -10.518 -10.632 4.047 1.00 98.38 81 ASN A O 1
ATOM 614 N N . LEU A 1 82 ? -10.099 -9.717 2.044 1.00 97.69 82 LEU A N 1
ATOM 615 C CA . LEU A 1 82 ? -8.889 -9.019 2.474 1.00 97.69 82 LEU A CA 1
ATOM 616 C C . LEU A 1 82 ? -9.223 -7.894 3.459 1.00 97.69 82 LEU A C 1
ATOM 618 O O . LEU A 1 82 ? -8.574 -7.783 4.499 1.00 97.69 82 LEU A O 1
ATOM 622 N N . ILE A 1 83 ? -10.251 -7.095 3.167 1.00 97.75 83 ILE A N 1
ATOM 623 C CA . ILE A 1 83 ? -10.707 -6.039 4.076 1.00 97.75 83 ILE A CA 1
ATOM 624 C C . ILE A 1 83 ? -11.231 -6.635 5.388 1.00 97.75 83 ILE A C 1
ATOM 626 O O . ILE A 1 83 ? -10.904 -6.116 6.455 1.00 97.75 83 ILE A O 1
ATOM 630 N N . ASP A 1 84 ? -11.965 -7.746 5.348 1.00 98.38 84 ASP A N 1
ATOM 631 C CA . ASP A 1 84 ? -12.419 -8.437 6.562 1.00 98.38 84 ASP A CA 1
ATOM 632 C C . ASP A 1 84 ? -11.250 -8.993 7.380 1.00 98.38 84 ASP A C 1
ATOM 634 O O . ASP A 1 84 ? -11.252 -8.908 8.608 1.00 98.38 84 ASP A O 1
ATOM 638 N N . THR A 1 85 ? -10.195 -9.464 6.710 1.00 97.75 85 THR A N 1
ATOM 639 C CA . THR A 1 85 ? -8.945 -9.854 7.374 1.00 97.75 85 THR A CA 1
ATOM 640 C C . THR A 1 85 ? -8.311 -8.657 8.083 1.00 97.75 85 THR A C 1
ATOM 642 O O . THR A 1 85 ? -7.948 -8.766 9.252 1.00 97.75 85 THR A O 1
ATOM 645 N N . TYR A 1 86 ? -8.213 -7.497 7.424 1.00 97.62 86 TYR A N 1
ATOM 646 C CA . TYR A 1 86 ? -7.685 -6.286 8.060 1.00 97.62 86 TYR A CA 1
ATOM 647 C C . TYR A 1 86 ? -8.532 -5.842 9.252 1.00 97.62 86 TYR A C 1
ATOM 649 O O . TYR A 1 86 ? -7.967 -5.559 10.307 1.00 97.62 86 TYR A O 1
ATOM 657 N N . ARG A 1 87 ? -9.867 -5.860 9.129 1.00 97.81 87 ARG A N 1
ATOM 658 C CA . ARG A 1 87 ? -10.789 -5.571 10.240 1.00 97.81 87 ARG A CA 1
ATOM 659 C C . ARG A 1 87 ? -10.570 -6.517 11.413 1.00 97.81 87 ARG A C 1
ATOM 661 O O . ARG A 1 87 ? -10.505 -6.054 12.543 1.00 97.81 87 ARG A O 1
ATOM 668 N N . SER A 1 88 ? -10.420 -7.815 11.149 1.00 97.81 88 SER A N 1
ATOM 669 C CA . SER A 1 88 ? -10.170 -8.813 12.192 1.00 97.81 88 SER A CA 1
ATOM 670 C C . SER A 1 88 ? -8.833 -8.602 12.895 1.00 97.81 88 SER A C 1
ATOM 672 O O . SER A 1 88 ? -8.760 -8.827 14.098 1.00 97.81 88 SER A O 1
ATOM 674 N N . VAL A 1 89 ? -7.785 -8.200 12.170 1.00 95.88 89 VAL A N 1
ATOM 675 C CA . VAL A 1 89 ? -6.465 -7.938 12.762 1.00 95.88 89 VAL A CA 1
ATOM 676 C C . VAL A 1 89 ? -6.532 -6.756 13.723 1.00 95.88 89 VAL A C 1
ATOM 678 O O . VAL A 1 89 ? -6.010 -6.850 14.824 1.00 95.88 89 VAL A O 1
ATOM 681 N N . VAL A 1 90 ? -7.189 -5.662 13.332 1.00 96.38 90 VAL A N 1
ATOM 682 C CA . VAL A 1 90 ? -7.249 -4.437 14.151 1.00 96.38 90 VAL A CA 1
ATOM 683 C C . VAL A 1 90 ? -8.394 -4.431 15.173 1.00 96.38 90 VAL A C 1
ATOM 685 O O . VAL A 1 90 ? -8.543 -3.461 15.911 1.00 96.38 90 VAL A O 1
ATOM 688 N N . ALA A 1 91 ? -9.218 -5.485 15.219 1.00 96.88 91 ALA A N 1
ATOM 689 C CA . ALA A 1 91 ? -10.478 -5.516 15.968 1.00 96.88 91 ALA A CA 1
ATOM 690 C C . ALA A 1 91 ? -10.316 -5.270 17.476 1.00 96.88 91 ALA A C 1
ATOM 692 O O . ALA A 1 91 ? -11.199 -4.687 18.101 1.00 96.88 91 ALA A O 1
ATOM 693 N N . ASP A 1 92 ? -9.204 -5.717 18.059 1.00 93.62 92 ASP A N 1
ATOM 694 C CA . ASP A 1 92 ? -8.912 -5.581 19.490 1.00 93.62 92 ASP A CA 1
ATOM 695 C C . ASP A 1 92 ? -8.121 -4.305 19.841 1.00 93.62 92 ASP A C 1
ATOM 697 O O . ASP A 1 92 ? -7.816 -4.072 21.011 1.00 93.62 92 ASP A O 1
ATOM 701 N N . GLY A 1 93 ? -7.761 -3.491 18.840 1.00 91.62 93 GLY A N 1
ATOM 702 C CA . GLY A 1 93 ? -6.952 -2.278 18.996 1.00 91.62 93 GLY A CA 1
ATOM 703 C C . GLY A 1 93 ? -5.483 -2.514 19.374 1.00 91.62 93 GLY A C 1
ATOM 704 O O . GLY A 1 93 ? -4.747 -1.549 19.575 1.00 91.62 93 GLY A O 1
ATOM 705 N N . THR A 1 94 ? -5.037 -3.768 19.474 1.00 91.06 94 THR A N 1
ATOM 706 C CA . THR A 1 94 ? -3.661 -4.131 19.853 1.00 91.06 94 THR A CA 1
ATOM 707 C C . THR A 1 94 ? -2.733 -4.137 18.644 1.00 91.06 94 THR A C 1
ATOM 709 O O . THR A 1 94 ? -1.543 -3.836 18.763 1.00 91.06 94 THR A O 1
ATOM 712 N N . TRP A 1 95 ? -3.268 -4.467 17.471 1.00 93.12 95 TRP A N 1
ATOM 713 C CA . TRP A 1 95 ? -2.532 -4.491 16.214 1.00 93.12 95 TRP A CA 1
ATOM 714 C C . TRP A 1 95 ? -2.917 -3.320 15.318 1.00 93.12 95 TRP A C 1
ATOM 716 O O . TRP A 1 95 ? -4.075 -2.912 15.255 1.00 93.12 95 TRP A O 1
ATOM 726 N N . PHE A 1 96 ? -1.949 -2.845 14.542 1.00 93.25 96 PHE A N 1
ATOM 727 C CA . PHE A 1 96 ? -2.191 -1.989 13.385 1.00 93.25 96 PHE A CA 1
ATOM 728 C C . PHE A 1 96 ? -1.628 -2.651 12.127 1.00 93.25 96 PHE A C 1
ATOM 730 O O . PHE A 1 96 ? -0.713 -3.473 12.199 1.00 93.25 96 PHE A O 1
ATOM 737 N N . VAL A 1 97 ? -2.165 -2.293 10.961 1.00 95.38 97 VAL A N 1
ATOM 738 C CA . VAL A 1 97 ? -1.692 -2.808 9.670 1.00 95.38 97 VAL A CA 1
ATOM 739 C C . VAL A 1 97 ? -1.113 -1.658 8.860 1.00 95.38 97 VAL A C 1
ATOM 741 O O . VAL A 1 97 ? -1.850 -0.841 8.314 1.00 95.38 97 VAL A O 1
ATOM 744 N N . GLY A 1 98 ? 0.215 -1.605 8.766 1.00 93.19 98 GLY A N 1
ATOM 745 C CA . GLY A 1 98 ? 0.898 -0.746 7.800 1.00 93.19 98 GLY A CA 1
ATOM 746 C C . GLY A 1 98 ? 0.974 -1.438 6.441 1.00 93.19 98 GLY A C 1
ATOM 747 O O . GLY A 1 98 ? 1.165 -2.651 6.383 1.00 93.19 98 GLY A O 1
ATOM 748 N N . CYS A 1 99 ? 0.835 -0.698 5.343 1.00 94.94 99 CYS A N 1
ATOM 749 C CA . CYS A 1 99 ? 1.004 -1.249 3.999 1.00 94.94 99 CYS A CA 1
ATOM 750 C C . CYS A 1 99 ? 1.947 -0.380 3.169 1.00 94.94 99 CYS A C 1
ATOM 752 O O . CYS A 1 99 ? 1.844 0.844 3.191 1.00 94.94 99 CYS A O 1
ATOM 754 N N . SER A 1 100 ? 2.813 -1.013 2.378 1.00 94.88 100 SER A N 1
ATOM 755 C CA . SER A 1 100 ? 3.523 -0.338 1.287 1.00 94.88 100 SER A CA 1
ATOM 756 C C . SER A 1 100 ? 2.917 -0.769 -0.039 1.00 94.88 100 SER A C 1
ATOM 758 O O . SER A 1 100 ? 2.886 -1.963 -0.341 1.00 94.88 100 SER A O 1
ATOM 760 N N . ILE A 1 101 ? 2.434 0.198 -0.820 1.00 94.69 101 ILE A N 1
ATOM 761 C CA . ILE A 1 101 ? 1.870 -0.034 -2.153 1.00 94.69 101 ILE A CA 1
ATOM 762 C C . ILE A 1 101 ? 3.004 0.034 -3.170 1.00 94.69 101 ILE A C 1
ATOM 764 O O . ILE A 1 101 ? 3.735 1.022 -3.225 1.00 94.69 101 ILE A O 1
ATOM 768 N N . ILE A 1 102 ? 3.179 -1.031 -3.944 1.00 91.75 102 ILE A N 1
ATOM 769 C CA . ILE A 1 102 ? 4.314 -1.192 -4.853 1.00 91.75 102 ILE A CA 1
ATOM 770 C C . ILE A 1 102 ? 3.889 -1.929 -6.118 1.00 91.75 102 ILE A C 1
ATOM 772 O O . ILE A 1 102 ? 3.023 -2.800 -6.088 1.00 91.75 102 ILE A O 1
ATOM 776 N N . ASN A 1 103 ? 4.553 -1.627 -7.229 1.00 92.56 103 ASN A N 1
ATOM 777 C CA . ASN A 1 103 ? 4.441 -2.403 -8.455 1.00 92.56 103 ASN A CA 1
ATOM 778 C C . ASN A 1 103 ? 5.842 -2.653 -9.013 1.00 92.56 103 ASN A C 1
ATOM 780 O O . ASN A 1 103 ? 6.505 -1.733 -9.486 1.00 92.56 103 ASN A O 1
ATOM 784 N N . VAL A 1 104 ? 6.291 -3.904 -8.925 1.00 92.50 104 VAL A N 1
ATOM 785 C CA . VAL A 1 104 ? 7.610 -4.347 -9.404 1.00 92.50 104 VAL A CA 1
ATOM 786 C C . VAL A 1 104 ? 7.486 -5.470 -10.434 1.00 92.50 104 VAL A C 1
ATOM 788 O O . VAL A 1 104 ? 8.384 -6.304 -10.547 1.00 92.50 104 VAL A O 1
ATOM 791 N N . ALA A 1 105 ? 6.360 -5.515 -11.155 1.00 92.31 105 ALA A N 1
ATOM 792 C CA . ALA A 1 105 ? 6.153 -6.439 -12.264 1.00 92.31 105 ALA A CA 1
ATOM 793 C C . ALA A 1 105 ? 7.257 -6.282 -13.324 1.00 92.31 105 ALA A C 1
ATOM 795 O O . ALA A 1 105 ? 7.794 -5.190 -13.505 1.00 92.31 105 ALA A O 1
ATOM 796 N N . ASP A 1 106 ? 7.596 -7.364 -14.028 1.00 86.94 106 ASP A N 1
ATOM 797 C CA . ASP A 1 106 ? 8.722 -7.347 -14.968 1.00 86.94 106 ASP A CA 1
ATOM 798 C C . ASP A 1 106 ? 8.449 -6.416 -16.159 1.00 86.94 106 ASP A C 1
ATOM 800 O O . ASP A 1 106 ? 9.108 -5.394 -16.300 1.00 86.94 106 ASP A O 1
ATOM 804 N N . PHE A 1 107 ? 7.438 -6.698 -16.982 1.00 79.81 107 PHE A N 1
ATOM 805 C CA . PHE A 1 107 ? 7.098 -5.881 -18.152 1.00 79.81 107 PHE A CA 1
ATOM 806 C C . PHE A 1 107 ? 5.648 -5.373 -18.075 1.00 79.81 107 PHE A C 1
ATOM 808 O O . PHE A 1 107 ? 4.780 -6.124 -17.627 1.00 79.81 107 PHE A O 1
ATOM 815 N N . PRO A 1 108 ? 5.339 -4.135 -18.515 1.00 82.19 108 PRO A N 1
ATOM 816 C CA . PRO A 1 108 ? 6.234 -3.071 -19.000 1.00 82.19 108 PRO A CA 1
ATOM 817 C C . PRO A 1 108 ? 6.796 -2.176 -17.878 1.00 82.19 108 PRO A C 1
ATOM 819 O O . PRO A 1 108 ? 7.345 -1.114 -18.151 1.00 82.19 108 PRO A O 1
ATOM 822 N N . ILE A 1 109 ? 6.603 -2.563 -16.614 1.00 86.06 109 ILE A N 1
ATOM 823 C CA . ILE A 1 109 ? 6.812 -1.680 -15.460 1.00 86.06 109 ILE A CA 1
ATOM 824 C C . ILE A 1 109 ? 8.293 -1.493 -15.131 1.00 86.06 109 ILE A C 1
ATOM 826 O O . ILE A 1 109 ? 8.704 -0.393 -14.760 1.00 86.06 109 ILE A O 1
ATOM 830 N N . ARG A 1 110 ? 9.107 -2.544 -15.256 1.00 83.38 110 ARG A N 1
ATOM 831 C CA . ARG A 1 110 ? 10.501 -2.526 -14.820 1.00 83.38 110 ARG A CA 1
ATOM 832 C C . ARG A 1 110 ? 11.462 -2.736 -16.000 1.00 83.38 110 ARG A C 1
ATOM 834 O O . ARG A 1 110 ? 11.179 -3.514 -16.908 1.00 83.38 110 ARG A O 1
ATOM 841 N N . PRO A 1 111 ? 12.642 -2.089 -15.997 1.00 86.31 111 PRO A N 1
ATOM 842 C CA . PRO A 1 111 ? 13.715 -2.442 -16.921 1.00 86.31 111 PRO A CA 1
ATOM 843 C C . PRO A 1 111 ? 14.162 -3.902 -16.759 1.00 86.31 111 PRO A C 1
ATOM 845 O O . PRO A 1 111 ? 14.070 -4.479 -15.671 1.00 86.31 111 PRO A O 1
ATOM 848 N N . SER A 1 112 ? 14.718 -4.471 -17.832 1.00 89.25 112 SER A N 1
ATOM 849 C CA . SER A 1 112 ? 15.324 -5.805 -17.798 1.00 89.25 112 SER A CA 1
ATOM 850 C C . SER A 1 112 ? 16.374 -5.910 -16.689 1.00 89.25 112 SER A C 1
ATOM 852 O O . SER A 1 112 ? 17.124 -4.967 -16.424 1.00 89.25 112 SER A O 1
ATOM 854 N N . HIS A 1 113 ? 16.423 -7.064 -16.031 1.00 88.62 113 HIS A N 1
ATOM 855 C CA . HIS A 1 113 ? 17.340 -7.331 -14.935 1.00 88.62 113 HIS A CA 1
ATOM 856 C C . HIS A 1 113 ? 17.902 -8.748 -15.028 1.00 88.62 113 HIS A C 1
ATOM 858 O O . HIS A 1 113 ? 17.249 -9.664 -15.523 1.00 88.62 113 HIS A O 1
ATOM 864 N N . THR A 1 114 ? 19.096 -8.951 -14.477 1.00 93.62 114 THR A N 1
ATOM 865 C CA . THR A 1 114 ? 19.698 -10.283 -14.349 1.00 93.62 114 THR A CA 1
ATOM 866 C C . THR A 1 114 ? 18.803 -11.202 -13.502 1.00 93.62 114 THR A C 1
ATOM 868 O O . THR A 1 114 ? 18.177 -10.714 -12.545 1.00 93.62 114 THR A O 1
ATOM 871 N N . PRO A 1 115 ? 18.728 -12.514 -13.807 1.00 94.06 115 PRO A N 1
ATOM 872 C CA . PRO A 1 115 ? 18.052 -13.485 -12.952 1.00 94.06 115 PRO A CA 1
ATOM 873 C C . PRO A 1 115 ? 18.504 -13.372 -11.490 1.00 94.06 115 PRO A C 1
ATOM 875 O O . PRO A 1 115 ? 19.685 -13.176 -11.207 1.00 94.06 115 PRO A O 1
ATOM 878 N N . ASN A 1 116 ? 17.557 -13.459 -10.558 1.00 94.62 116 ASN A N 1
ATOM 879 C CA . ASN A 1 116 ? 17.807 -13.331 -9.123 1.00 94.62 116 ASN A CA 1
ATOM 880 C C . ASN A 1 116 ? 16.840 -14.209 -8.320 1.00 94.62 116 ASN A C 1
ATOM 882 O O . ASN A 1 116 ? 15.870 -14.735 -8.856 1.00 94.62 116 ASN A O 1
ATOM 886 N N . ALA A 1 117 ? 17.111 -14.352 -7.024 1.00 97.38 117 ALA A N 1
ATOM 887 C CA . ALA A 1 117 ? 16.314 -15.162 -6.106 1.00 97.38 117 ALA A CA 1
ATOM 888 C C . ALA A 1 117 ? 15.124 -14.400 -5.487 1.00 97.38 117 ALA A C 1
ATOM 890 O O . ALA A 1 117 ? 14.627 -14.787 -4.429 1.00 97.38 117 ALA A O 1
ATOM 891 N N . VAL A 1 118 ? 14.677 -13.291 -6.092 1.00 95.06 118 VAL A N 1
ATOM 892 C CA . VAL A 1 118 ? 13.496 -12.580 -5.586 1.00 95.06 118 VAL A CA 1
ATOM 893 C C . VAL A 1 118 ? 12.279 -13.483 -5.757 1.00 95.06 118 VAL A C 1
ATOM 895 O O . VAL A 1 118 ? 12.015 -13.973 -6.852 1.00 95.06 118 VAL A O 1
ATOM 898 N N . LEU A 1 119 ? 11.532 -13.685 -4.668 1.00 96.69 119 LEU A N 1
ATOM 899 C CA . LEU A 1 119 ? 10.330 -14.514 -4.674 1.00 96.69 119 LEU A CA 1
ATOM 900 C C . LEU A 1 119 ? 9.368 -14.048 -5.790 1.00 96.69 119 LEU A C 1
ATOM 902 O O . LEU A 1 119 ? 9.013 -12.866 -5.806 1.00 96.69 119 LEU A O 1
ATOM 906 N N . PRO A 1 120 ? 8.891 -14.942 -6.680 1.00 95.00 120 PRO A N 1
ATOM 907 C CA . PRO A 1 120 ? 8.048 -14.549 -7.812 1.00 95.00 120 PRO A CA 1
ATOM 908 C C . PRO A 1 120 ? 6.786 -13.773 -7.418 1.00 95.00 120 PRO A C 1
ATOM 910 O O . PRO A 1 120 ? 6.373 -12.879 -8.146 1.00 95.00 120 PRO A O 1
ATOM 913 N N . ALA A 1 121 ? 6.237 -14.023 -6.223 1.00 96.12 121 ALA A N 1
ATOM 914 C CA . ALA A 1 121 ? 5.079 -13.302 -5.691 1.00 96.12 121 ALA A CA 1
ATOM 915 C C . ALA A 1 121 ? 5.261 -11.771 -5.653 1.00 96.12 121 ALA A C 1
ATOM 917 O O . ALA A 1 121 ? 4.273 -11.046 -5.734 1.00 96.12 121 ALA A O 1
ATOM 918 N N . TRP A 1 122 ? 6.497 -11.258 -5.579 1.00 96.12 122 TRP A N 1
ATOM 919 C CA . TRP A 1 122 ? 6.754 -9.818 -5.684 1.00 96.12 122 TRP A CA 1
ATOM 920 C C . TRP A 1 122 ? 6.357 -9.244 -7.049 1.00 96.12 122 TRP A C 1
ATOM 922 O O . TRP A 1 122 ? 5.944 -8.091 -7.116 1.00 96.12 122 TRP A O 1
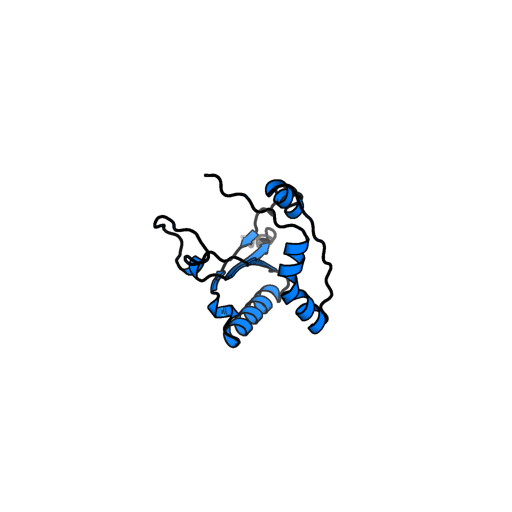ATOM 932 N N . ARG A 1 123 ? 6.452 -10.022 -8.136 1.00 94.94 123 A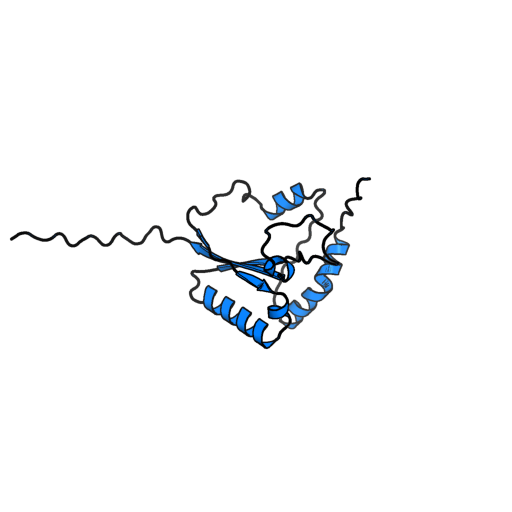RG A N 1
ATOM 933 C CA . ARG A 1 123 ? 6.084 -9.576 -9.495 1.00 94.94 123 ARG A CA 1
ATOM 934 C C . ARG A 1 123 ? 4.576 -9.418 -9.676 1.00 94.94 123 ARG A C 1
ATOM 936 O O . ARG A 1 123 ? 4.122 -8.578 -10.456 1.00 94.94 123 ARG A O 1
ATOM 943 N N . ASP A 1 124 ? 3.803 -10.155 -8.890 1.00 95.12 124 ASP A N 1
ATOM 944 C CA . ASP A 1 124 ? 2.344 -10.078 -8.889 1.00 95.12 124 ASP A CA 1
ATOM 945 C C . ASP A 1 124 ? 1.786 -9.175 -7.790 1.00 95.12 124 ASP A C 1
ATOM 947 O O . ASP A 1 124 ? 0.579 -8.940 -7.750 1.00 95.12 124 ASP A O 1
ATOM 951 N N . ALA A 1 125 ? 2.639 -8.643 -6.916 1.00 95.94 125 ALA A N 1
ATOM 952 C CA . ALA A 1 125 ? 2.229 -7.831 -5.783 1.00 95.94 125 ALA A CA 1
ATOM 953 C C . ALA A 1 125 ? 1.642 -6.473 -6.203 1.00 95.94 125 ALA A C 1
ATOM 955 O O . ALA A 1 125 ? 2.056 -5.878 -7.199 1.00 95.94 125 ALA A O 1
ATOM 956 N N . ILE A 1 126 ? 0.701 -5.978 -5.397 1.00 96.00 126 ILE A N 1
ATOM 957 C CA . ILE A 1 126 ? 0.289 -4.562 -5.361 1.00 96.00 126 ILE A CA 1
ATOM 958 C C . ILE A 1 126 ? 0.603 -3.909 -4.020 1.00 96.00 126 ILE A C 1
ATOM 960 O O . ILE A 1 126 ? 0.756 -2.695 -3.929 1.00 96.00 126 ILE A O 1
ATOM 964 N N . ALA A 1 127 ? 0.707 -4.720 -2.969 1.00 97.00 127 ALA A N 1
ATOM 965 C CA . ALA A 1 127 ? 1.030 -4.255 -1.640 1.00 97.00 127 ALA A CA 1
ATOM 966 C C . ALA A 1 127 ? 1.815 -5.313 -0.868 1.00 97.00 127 ALA A C 1
ATOM 968 O O . ALA A 1 127 ? 1.673 -6.517 -1.103 1.00 97.00 127 ALA A O 1
ATOM 969 N N . ILE A 1 128 ? 2.593 -4.854 0.103 1.00 97.38 128 ILE A N 1
ATOM 970 C CA . ILE A 1 128 ? 3.022 -5.661 1.240 1.00 97.38 128 ILE A CA 1
ATOM 971 C C . ILE A 1 128 ? 2.327 -5.118 2.487 1.00 97.38 128 ILE A C 1
ATOM 973 O O . ILE A 1 128 ? 2.496 -3.951 2.833 1.00 97.38 128 ILE A O 1
ATOM 977 N N . ALA A 1 129 ? 1.516 -5.959 3.125 1.00 97.38 129 ALA A N 1
ATOM 978 C CA . ALA A 1 129 ? 0.844 -5.648 4.378 1.00 97.38 129 ALA A CA 1
ATOM 979 C C . ALA A 1 129 ? 1.698 -6.139 5.547 1.00 97.38 129 ALA A C 1
ATOM 981 O O . ALA A 1 129 ? 2.214 -7.259 5.508 1.00 97.38 129 ALA A O 1
ATOM 982 N N . ILE A 1 130 ? 1.841 -5.309 6.573 1.00 96.00 130 ILE A N 1
ATOM 983 C CA . ILE A 1 130 ? 2.735 -5.514 7.712 1.00 96.00 130 ILE A CA 1
ATOM 984 C C . ILE A 1 130 ? 1.944 -5.279 9.012 1.00 96.00 130 ILE A C 1
ATOM 986 O O . ILE A 1 130 ? 1.994 -4.186 9.588 1.00 96.00 130 ILE A O 1
ATOM 990 N N . PRO A 1 131 ? 1.161 -6.274 9.474 1.00 95.31 131 PRO A N 1
ATOM 991 C CA . PRO A 1 131 ? 0.568 -6.246 10.803 1.00 95.31 131 PRO A CA 1
ATOM 992 C C . PRO A 1 131 ? 1.649 -6.153 11.876 1.00 95.31 131 PRO A C 1
ATOM 994 O O . PRO A 1 131 ? 2.574 -6.970 11.903 1.00 95.31 131 PRO A O 1
ATOM 997 N N . THR A 1 132 ? 1.519 -5.170 12.758 1.00 92.81 132 THR A N 1
ATOM 998 C CA . THR A 1 132 ? 2.495 -4.888 13.809 1.00 92.81 132 THR A CA 1
ATOM 999 C C . THR A 1 132 ? 1.791 -4.633 15.136 1.00 92.81 132 THR A C 1
ATOM 1001 O O . THR A 1 132 ? 0.755 -3.970 15.186 1.00 92.81 132 THR A O 1
ATOM 1004 N N . THR A 1 133 ? 2.373 -5.139 16.220 1.00 91.06 133 THR A N 1
ATOM 1005 C CA . THR A 1 133 ? 2.013 -4.775 17.595 1.00 91.06 133 THR A CA 1
ATOM 1006 C C . THR A 1 133 ? 3.267 -4.600 18.450 1.00 91.06 133 THR A C 1
ATOM 1008 O O . THR A 1 133 ? 4.373 -4.980 18.055 1.00 91.06 133 THR A O 1
ATOM 1011 N N . LEU A 1 134 ? 3.110 -4.010 19.631 1.00 84.19 134 LEU A N 1
ATOM 1012 C CA . LEU A 1 134 ? 4.192 -3.850 20.592 1.00 84.19 134 LEU A CA 1
ATOM 1013 C C . LEU A 1 134 ? 4.349 -5.131 21.412 1.00 84.19 134 LEU A C 1
ATOM 1015 O O . LEU A 1 134 ? 3.391 -5.636 21.997 1.00 84.19 134 LEU A O 1
ATOM 1019 N N . GLY A 1 135 ? 5.573 -5.649 21.496 1.00 68.06 135 GLY A N 1
ATOM 1020 C CA . GLY A 1 135 ? 5.890 -6.754 22.387 1.00 68.06 135 GLY A CA 1
ATOM 1021 C C . GLY A 1 135 ? 5.619 -6.356 23.835 1.00 68.06 135 GLY A C 1
ATOM 1022 O O . GLY A 1 135 ? 6.203 -5.404 24.357 1.00 68.06 135 GLY A O 1
ATOM 1023 N N . THR A 1 136 ? 4.736 -7.090 24.509 1.00 63.06 136 THR A N 1
ATOM 1024 C CA . THR A 1 136 ? 4.410 -6.867 25.918 1.00 63.06 136 THR A CA 1
ATOM 1025 C C . THR A 1 136 ? 5.584 -7.297 26.802 1.00 63.06 136 THR A C 1
ATOM 1027 O O . THR A 1 136 ? 5.568 -8.368 27.404 1.00 63.06 136 THR A O 1
ATOM 1030 N N . GLY A 1 137 ? 6.602 -6.453 26.956 1.00 52.84 137 GLY A N 1
ATOM 1031 C CA . GLY A 1 137 ? 7.672 -6.630 27.952 1.00 52.84 137 GLY A CA 1
ATOM 1032 C C . GLY A 1 137 ? 7.207 -6.521 29.418 1.00 52.84 137 GLY A C 1
ATOM 1033 O O . GLY A 1 137 ? 8.024 -6.298 30.306 1.00 52.84 137 GLY A O 1
ATOM 1034 N N . ARG A 1 138 ? 5.898 -6.630 29.690 1.00 47.78 138 ARG A N 1
ATOM 1035 C CA . ARG A 1 138 ? 5.260 -6.534 31.013 1.00 47.78 138 ARG A CA 1
ATOM 1036 C C . ARG A 1 138 ? 4.142 -7.564 31.201 1.00 47.78 138 ARG A C 1
ATOM 1038 O O . ARG A 1 138 ? 3.083 -7.243 31.729 1.00 47.78 138 ARG A O 1
ATOM 1045 N N . THR A 1 139 ? 4.360 -8.822 30.844 1.00 47.09 139 THR A N 1
ATOM 1046 C CA . THR A 1 139 ? 3.750 -9.875 31.667 1.00 47.09 139 THR A CA 1
ATOM 1047 C C . THR A 1 139 ? 4.549 -9.928 32.971 1.00 47.09 139 THR A C 1
ATOM 1049 O O . THR A 1 139 ? 5.758 -10.172 32.920 1.00 47.09 139 THR A O 1
ATOM 1052 N N . PRO A 1 140 ? 3.949 -9.668 34.153 1.00 42.31 140 PRO A N 1
ATOM 1053 C CA . PRO A 1 140 ? 4.590 -10.035 35.406 1.00 42.31 140 PRO A CA 1
ATOM 1054 C C . PRO A 1 140 ? 4.953 -11.511 35.284 1.00 42.31 140 PRO A C 1
ATOM 1056 O O . PRO A 1 140 ? 4.085 -12.334 34.986 1.00 42.31 140 PRO A O 1
ATOM 1059 N N . ARG A 1 141 ? 6.239 -11.843 35.437 1.00 42.81 141 ARG A N 1
ATOM 1060 C CA . ARG A 1 141 ? 6.681 -13.235 35.529 1.00 42.81 141 ARG A CA 1
ATOM 1061 C C . ARG A 1 141 ? 5.753 -13.907 36.549 1.00 42.81 141 ARG A C 1
ATOM 1063 O O . ARG A 1 141 ? 5.720 -13.408 37.675 1.00 42.81 141 ARG A O 1
ATOM 1070 N N . PRO A 1 142 ? 4.995 -14.966 36.204 1.00 46.53 142 PRO A N 1
ATOM 1071 C CA . PRO A 1 142 ? 4.250 -15.692 37.217 1.00 46.53 142 PRO A CA 1
ATOM 1072 C C . PRO A 1 142 ? 5.275 -16.138 38.254 1.00 46.53 142 PRO A C 1
ATOM 1074 O O . PRO A 1 142 ? 6.227 -16.858 37.939 1.00 46.53 142 PRO A O 1
ATOM 1077 N N . THR A 1 143 ? 5.164 -15.596 39.464 1.00 47.12 143 THR A N 1
ATOM 1078 C CA . THR A 1 143 ? 5.971 -16.033 40.591 1.00 47.12 143 THR A CA 1
ATOM 1079 C C . THR A 1 143 ? 5.698 -17.520 40.742 1.00 47.12 143 THR A C 1
ATOM 1081 O O . THR A 1 143 ? 4.560 -17.925 40.976 1.00 47.12 143 THR A O 1
ATOM 1084 N N . LEU A 1 144 ? 6.728 -18.348 40.533 1.00 46.75 144 LEU A N 1
ATOM 1085 C CA . LEU A 1 144 ? 6.640 -19.764 40.868 1.00 46.75 144 LEU A CA 1
ATOM 1086 C C . LEU A 1 144 ? 6.126 -19.857 42.312 1.00 46.75 144 LEU A C 1
ATOM 1088 O O . LEU A 1 144 ? 6.696 -19.180 43.176 1.00 46.75 144 LEU A O 1
ATOM 1092 N N . PRO A 1 145 ? 5.081 -20.653 42.596 1.00 47.03 145 PRO A N 1
ATOM 1093 C CA . PRO A 1 145 ? 4.657 -20.862 43.967 1.00 47.03 145 PRO A CA 1
ATOM 1094 C C . PRO A 1 145 ? 5.845 -21.432 44.742 1.00 47.03 145 PRO A C 1
ATOM 1096 O O . PRO A 1 145 ? 6.368 -22.501 44.419 1.00 47.03 145 PRO A O 1
ATOM 1099 N N . GLN A 1 146 ? 6.313 -20.673 45.734 1.00 45.22 146 GLN A N 1
ATOM 1100 C CA . GLN A 1 146 ? 7.295 -21.147 46.698 1.00 45.22 146 GLN A CA 1
ATOM 1101 C C . GLN A 1 146 ? 6.678 -22.365 47.382 1.00 45.22 146 GLN A C 1
ATOM 1103 O O . GLN A 1 146 ? 5.676 -22.258 48.088 1.00 45.22 146 GLN A O 1
ATOM 1108 N N . ARG A 1 147 ? 7.248 -23.540 47.112 1.00 42.59 147 ARG A N 1
ATOM 1109 C CA . ARG A 1 147 ? 6.887 -24.780 47.788 1.00 42.59 147 ARG A CA 1
ATOM 1110 C C . ARG A 1 147 ? 7.232 -24.594 49.263 1.00 42.59 147 ARG A C 1
ATOM 1112 O O . ARG A 1 147 ? 8.406 -24.562 49.617 1.00 42.59 147 ARG A O 1
ATOM 1119 N N . THR A 1 148 ? 6.221 -24.433 50.108 1.00 49.56 148 THR A N 1
ATOM 1120 C CA . THR A 1 148 ? 6.400 -24.444 51.558 1.00 49.56 148 THR A CA 1
ATOM 1121 C C . THR A 1 148 ? 6.773 -25.861 51.968 1.00 49.56 148 THR A C 1
ATOM 1123 O O . THR A 1 148 ? 5.949 -26.773 51.893 1.00 49.56 148 THR A O 1
ATOM 1126 N N . SER A 1 149 ? 8.029 -26.057 52.351 1.00 49.19 149 SER A N 1
ATOM 1127 C CA . SER A 1 149 ? 8.461 -27.247 53.077 1.00 49.19 149 SER A CA 1
ATOM 1128 C C . SER A 1 149 ? 7.846 -27.183 54.475 1.00 49.19 149 SER A C 1
ATOM 1130 O O . SER A 1 149 ? 8.089 -26.218 55.199 1.00 49.19 149 SER A O 1
ATOM 1132 N N . SER A 1 150 ? 7.001 -28.160 54.804 1.00 52.31 150 SER A N 1
ATOM 1133 C CA . SER A 1 150 ? 6.624 -28.485 56.187 1.00 52.31 150 SER A CA 1
ATOM 1134 C C . SER A 1 150 ? 7.716 -29.322 56.836 1.00 52.31 150 SER A C 1
ATOM 1136 O O . SER A 1 150 ? 8.384 -30.067 56.080 1.00 52.31 150 SER A O 1
#

Radius of gyration: 22.19 Å; chains: 1; bounding box: 43×48×77 Å

Organism: NCBI:txid184061

pLDDT: mean 82.98, std 18.09, range [33.03, 98.38]

Foldseek 3Di:
DDDDPPQDDPVNVVVVCVVPVVVCVVVVNDDDDDDDRDPDPVRVCCVVCPCVVVDPDQPAKDKDKDFDFPVQCVDVVSVVVVVVVQCVLCVVVQKHKDKDFDAPADPPPDDDDDDDPPDCSNNRGGMMIMIIGHDCPDPPDPPDPDPDDD